Protein AF-X0VF88-F1 (afdb_monomer_lite)

InterPro domains:
  IPR007085 DNA/pantothenate metabolism flavoprotein, C-terminal [PF04127] (21-102)
  IPR035929 CoaB-like superfamily [G3DSA:3.40.50.10300] (14-103)
  IPR035929 CoaB-like superfamily [SSF102645] (20-101)

Foldseek 3Di:
DDDPPPPPDDDPPDDDPDDAFEEEFEFDKAWDDPDPPDTDIDPTQRVVSQVVQVVSVVVVHAYEYAYEDHPDDHDPRHNYHYDHHPVRSVVVCVVCVVVGPYD

Secondary structure (DSSP, 8-state):
---------------------EEEEEES--EEESSSS-EEE-----HHHHHHHHHHHHTT-EEEEEE-S-SSPPPTTSEEEE--SHHHHHHHHHHHHTT-SB-

pLDDT: mean 88.23, std 18.67, range [35.75, 98.75]

Organism: NCBI:txid412755

Structure (mmCIF, N/CA/C/O backbone):
data_AF-X0VF88-F1
#
_entry.id   AF-X0VF88-F1
#
loop_
_atom_site.group_PDB
_atom_site.id
_atom_site.type_symbol
_atom_site.label_atom_id
_atom_site.label_alt_id
_atom_site.label_comp_id
_atom_site.label_asym_id
_atom_site.label_entity_id
_atom_site.label_seq_id
_atom_site.pdbx_PDB_ins_code
_atom_site.Cartn_x
_atom_site.Cartn_y
_atom_site.Cartn_z
_atom_site.occupancy
_atom_site.B_iso_or_equiv
_atom_site.auth_seq_id
_atom_site.auth_comp_id
_atom_site.auth_asym_id
_atom_site.auth_atom_id
_atom_site.pdbx_PDB_model_num
ATOM 1 N N . MET A 1 1 ? -10.257 -37.552 -2.896 1.00 35.75 1 MET A N 1
ATOM 2 C CA . MET A 1 1 ? -10.671 -37.571 -1.478 1.00 35.75 1 MET A CA 1
ATOM 3 C C . MET A 1 1 ? -9.429 -37.251 -0.647 1.00 35.75 1 MET A C 1
ATOM 5 O O . MET A 1 1 ? -8.664 -38.147 -0.339 1.00 35.75 1 MET A O 1
ATOM 9 N N . LEU A 1 2 ? -9.129 -35.965 -0.436 1.00 37.84 2 LEU A N 1
ATOM 10 C CA . LEU A 1 2 ? -7.953 -35.501 0.315 1.00 37.84 2 LEU A CA 1
ATOM 11 C C . LEU A 1 2 ? -8.448 -34.572 1.422 1.00 37.84 2 LEU A C 1
ATOM 13 O O . LEU A 1 2 ? -9.143 -33.591 1.161 1.00 37.84 2 LEU A O 1
ATOM 17 N N . VAL A 1 3 ? -8.144 -34.969 2.652 1.00 42.38 3 VAL A N 1
ATOM 18 C CA . VAL A 1 3 ? -8.592 -34.378 3.911 1.00 42.38 3 VAL A CA 1
ATOM 19 C C . VAL A 1 3 ? -8.018 -32.965 4.034 1.00 42.38 3 VAL A C 1
ATOM 21 O O . VAL A 1 3 ? -6.813 -32.790 4.194 1.00 42.38 3 VAL A O 1
ATOM 24 N N . LYS A 1 4 ? -8.875 -31.941 3.948 1.00 39.38 4 LYS A N 1
ATOM 25 C CA . LYS A 1 4 ? -8.532 -30.582 4.382 1.00 39.38 4 LYS A CA 1
ATOM 26 C C . LYS A 1 4 ? -8.561 -30.576 5.909 1.00 39.38 4 LYS A C 1
ATOM 28 O O . LYS A 1 4 ? -9.616 -30.392 6.502 1.00 39.38 4 LYS A O 1
ATOM 33 N N . SER A 1 5 ? -7.422 -30.826 6.544 1.00 44.44 5 SER A N 1
ATOM 34 C CA . SER A 1 5 ? -7.256 -30.580 7.974 1.00 44.44 5 SER A CA 1
ATOM 35 C C . SER A 1 5 ? -7.270 -29.067 8.205 1.00 44.44 5 SER A C 1
ATOM 37 O O . SER A 1 5 ? -6.290 -28.374 7.923 1.00 44.44 5 SER A O 1
ATOM 39 N N . GLU A 1 6 ? -8.405 -28.545 8.658 1.00 45.19 6 GLU A N 1
ATOM 40 C CA . GLU A 1 6 ? -8.523 -27.178 9.155 1.00 45.19 6 GLU A CA 1
ATOM 41 C C . GLU A 1 6 ? -7.625 -27.016 10.384 1.00 45.19 6 GLU A C 1
ATOM 43 O O . GLU A 1 6 ? -7.813 -27.665 11.413 1.00 45.19 6 GLU A O 1
ATOM 48 N N . ILE A 1 7 ? -6.621 -26.149 10.271 1.00 46.94 7 ILE A N 1
ATOM 49 C CA . ILE A 1 7 ? -5.821 -25.710 11.412 1.00 46.94 7 ILE A CA 1
ATOM 50 C C . ILE A 1 7 ? -6.740 -24.842 12.273 1.00 46.94 7 ILE A C 1
ATOM 52 O O . ILE A 1 7 ? -6.992 -23.677 11.962 1.00 46.94 7 ILE A O 1
ATOM 56 N N . ARG A 1 8 ? -7.285 -25.430 13.339 1.00 42.25 8 ARG A N 1
ATOM 57 C CA . ARG A 1 8 ? -8.088 -24.720 14.333 1.00 42.25 8 ARG A CA 1
ATOM 58 C C . ARG A 1 8 ? -7.144 -23.918 15.225 1.00 42.25 8 ARG A C 1
ATOM 60 O O . ARG A 1 8 ? -6.521 -24.457 16.133 1.00 42.25 8 ARG A O 1
ATOM 67 N N . VAL A 1 9 ? -7.000 -22.633 14.913 1.00 49.19 9 VAL A N 1
ATOM 68 C CA . VAL A 1 9 ? -6.255 -21.681 15.746 1.00 49.19 9 VAL A CA 1
ATOM 69 C C . VAL A 1 9 ? -7.012 -21.526 17.075 1.00 49.19 9 VAL A C 1
ATOM 71 O O . VAL A 1 9 ? -8.218 -21.271 17.029 1.00 49.19 9 VAL A O 1
ATOM 74 N N . PRO A 1 10 ? -6.373 -21.711 18.245 1.00 43.03 10 PRO A N 1
ATOM 75 C CA . PRO A 1 10 ? -7.042 -21.540 19.533 1.00 43.03 10 PRO A CA 1
ATOM 76 C C . PRO A 1 10 ? -7.570 -20.107 19.679 1.00 43.03 10 PRO A C 1
ATOM 78 O O . PRO A 1 10 ? -6.875 -19.152 19.332 1.00 43.03 10 PRO A O 1
ATOM 81 N N . SER A 1 11 ? -8.792 -19.950 20.192 1.00 47.91 11 SER A N 1
ATOM 82 C CA . SER A 1 11 ? -9.367 -18.643 20.515 1.00 47.91 11 SER A CA 1
ATOM 83 C C . SER A 1 11 ? -8.623 -18.041 21.706 1.00 47.91 11 SER A C 1
ATOM 85 O O . SER A 1 11 ? -8.791 -18.483 22.842 1.00 47.91 11 SER A O 1
ATOM 87 N N . ILE A 1 12 ? -7.790 -17.032 21.451 1.00 57.09 12 ILE A N 1
ATOM 88 C CA . ILE A 1 12 ? -7.189 -16.204 22.501 1.00 57.09 12 ILE A CA 1
ATOM 89 C C . ILE A 1 12 ? -8.282 -15.254 23.005 1.00 57.09 12 ILE A C 1
ATOM 91 O O . ILE A 1 12 ? -8.369 -14.099 22.602 1.00 57.09 12 ILE A O 1
ATOM 95 N N . GLU A 1 13 ? -9.165 -15.760 23.858 1.00 57.22 13 GLU A N 1
ATOM 96 C CA . GLU A 1 13 ? -10.058 -14.932 24.666 1.00 57.22 13 GLU A CA 1
ATOM 97 C C . GLU A 1 13 ? -9.369 -14.656 26.002 1.00 57.22 13 GLU A C 1
ATOM 99 O O . GLU A 1 13 ? -9.538 -15.380 26.981 1.00 57.22 13 GLU A O 1
ATOM 104 N N . SER A 1 14 ? -8.556 -13.601 26.060 1.00 51.50 14 SER A N 1
ATOM 105 C CA . SER A 1 14 ? -8.052 -13.103 27.341 1.00 51.50 14 SER A CA 1
ATOM 106 C C . SER A 1 14 ? -7.839 -11.589 27.327 1.00 51.50 14 SER A C 1
ATOM 108 O O . SER A 1 14 ? -6.786 -11.092 26.943 1.00 51.50 14 SER A O 1
ATOM 110 N N . ARG A 1 15 ? -8.873 -10.877 27.793 1.00 53.69 15 ARG A N 1
ATOM 111 C CA . ARG A 1 15 ? -8.805 -9.708 28.694 1.00 53.69 15 ARG A CA 1
ATOM 112 C C . ARG A 1 15 ? -7.669 -8.700 28.460 1.00 53.69 15 ARG A C 1
ATOM 114 O O . ARG A 1 15 ? -6.910 -8.398 29.376 1.00 53.69 15 ARG A O 1
ATOM 121 N N . VAL A 1 16 ? -7.633 -8.085 27.287 1.00 57.56 16 VAL A N 1
ATOM 122 C CA . VAL A 1 16 ? -7.092 -6.726 27.158 1.00 57.56 16 VAL A CA 1
ATOM 123 C C . VAL A 1 16 ? -8.307 -5.832 26.972 1.00 57.56 16 VAL A C 1
ATOM 125 O O . VAL A 1 16 ? -9.156 -6.145 26.139 1.00 57.56 16 VAL A O 1
ATOM 128 N N . SER A 1 17 ? -8.453 -4.757 27.754 1.00 56.25 17 SER A N 1
ATOM 129 C CA . SER A 1 17 ? -9.381 -3.692 27.365 1.00 56.25 17 SER A CA 1
ATOM 130 C C . SER A 1 17 ? -8.870 -3.175 26.023 1.00 56.25 17 SER A C 1
ATOM 132 O O . SER A 1 17 ? -7.864 -2.467 25.988 1.00 56.25 17 SER A O 1
ATOM 134 N N . SER A 1 18 ? -9.440 -3.652 24.918 1.00 66.88 18 SER A N 1
ATOM 135 C CA . SER A 1 18 ? -8.862 -3.442 23.597 1.00 66.88 18 SER A CA 1
ATOM 136 C C . SER A 1 18 ? -9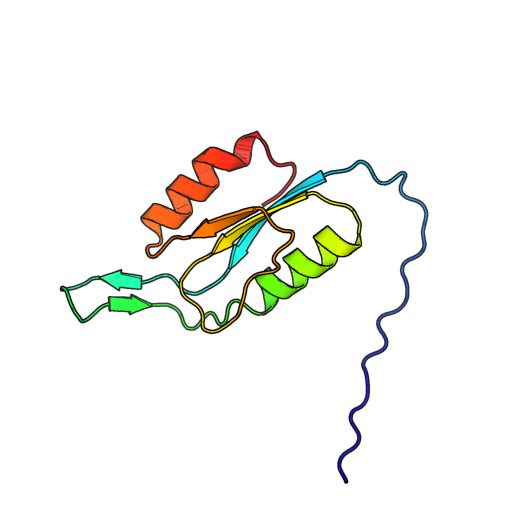.044 -1.979 23.224 1.00 66.88 18 SER A C 1
ATOM 138 O O . SER A 1 18 ? -10.107 -1.567 22.762 1.00 66.88 18 SER A O 1
ATOM 140 N N . ILE A 1 19 ? -8.008 -1.187 23.478 1.00 87.69 19 ILE A N 1
ATOM 141 C CA . ILE A 1 19 ? -7.883 0.150 22.919 1.00 87.69 19 ILE A CA 1
ATOM 142 C C . ILE A 1 19 ? -7.921 -0.025 21.397 1.00 87.69 19 ILE A C 1
ATOM 144 O O . ILE A 1 19 ? -7.205 -0.860 20.837 1.00 87.69 19 ILE A O 1
ATOM 148 N N . GLU A 1 20 ? -8.814 0.709 20.735 1.00 93.44 20 GLU A N 1
ATOM 149 C CA . GLU A 1 20 ? -8.840 0.763 19.276 1.00 93.44 20 GLU A CA 1
ATOM 150 C C . GLU A 1 20 ? -7.475 1.272 18.789 1.00 93.44 20 GLU A C 1
ATOM 152 O O . GLU A 1 20 ? -6.986 2.290 19.273 1.00 93.44 20 GLU A O 1
ATOM 157 N N . MET A 1 21 ? -6.874 0.574 17.826 1.00 96.19 21 MET A N 1
ATOM 158 C CA . MET A 1 21 ? -5.577 0.934 17.253 1.00 96.19 21 MET A CA 1
ATOM 159 C C . MET A 1 21 ? -5.750 1.247 15.774 1.00 96.19 21 MET A C 1
ATOM 161 O O . MET A 1 21 ? -6.606 0.674 15.093 1.00 96.19 21 MET A O 1
ATOM 165 N N . ARG A 1 22 ? -4.910 2.145 15.274 1.00 97.94 22 ARG A N 1
ATOM 166 C CA . ARG A 1 22 ? -4.717 2.446 13.860 1.00 97.94 22 ARG A CA 1
ATOM 167 C C . ARG A 1 22 ? -3.458 1.734 13.391 1.00 97.94 22 ARG A C 1
ATOM 169 O O . ARG A 1 22 ? -2.350 2.130 13.726 1.00 97.94 22 ARG A O 1
ATOM 176 N N . ILE A 1 23 ? -3.646 0.679 12.614 1.00 98.31 23 ILE A N 1
ATOM 177 C CA . ILE A 1 23 ? -2.591 -0.215 12.146 1.00 98.31 23 ILE A CA 1
ATOM 178 C C . ILE A 1 23 ? -2.285 0.126 10.688 1.00 98.31 23 ILE A C 1
ATOM 180 O O . ILE A 1 23 ? -3.171 0.078 9.829 1.00 98.31 23 ILE A O 1
ATOM 184 N N . LEU A 1 24 ? -1.034 0.470 10.405 1.00 98.69 24 LEU A N 1
ATOM 185 C CA . LEU A 1 24 ? -0.523 0.636 9.051 1.00 98.69 24 LEU A CA 1
ATOM 186 C C . LEU A 1 24 ? 0.041 -0.708 8.585 1.00 98.69 24 LEU A C 1
ATOM 188 O O . LEU A 1 24 ? 0.738 -1.366 9.335 1.00 98.69 24 LEU A O 1
ATOM 192 N N . ILE A 1 25 ? -0.282 -1.154 7.373 1.00 98.50 25 ILE A N 1
ATOM 193 C CA . ILE A 1 25 ? 0.201 -2.432 6.828 1.00 98.50 25 ILE A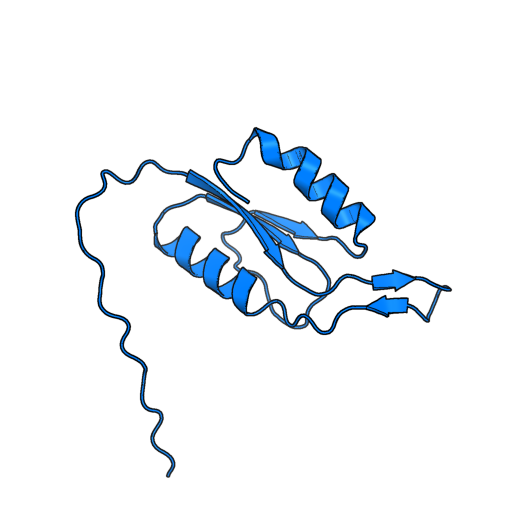 CA 1
ATOM 194 C C . ILE A 1 25 ? 0.679 -2.196 5.403 1.00 98.50 25 ILE A C 1
ATOM 196 O O . ILE A 1 25 ? -0.014 -1.546 4.622 1.00 98.50 25 ILE A O 1
ATOM 200 N N . THR A 1 26 ? 1.824 -2.764 5.030 1.00 98.31 26 THR A N 1
ATOM 201 C CA . THR A 1 26 ? 2.264 -2.844 3.630 1.00 98.31 26 THR A CA 1
ATOM 202 C C . THR A 1 26 ? 2.006 -4.243 3.072 1.00 98.31 26 THR A C 1
ATOM 204 O O . THR A 1 26 ? 2.121 -5.252 3.775 1.00 98.31 26 THR A O 1
ATOM 207 N N . ALA A 1 27 ? 1.618 -4.342 1.802 1.00 97.56 27 ALA A N 1
ATOM 208 C CA . ALA A 1 27 ? 1.437 -5.638 1.157 1.00 97.56 27 ALA A CA 1
ATOM 209 C C . ALA A 1 27 ? 1.616 -5.567 -0.359 1.00 97.56 27 ALA A C 1
ATOM 211 O O . ALA A 1 27 ? 1.258 -4.579 -0.983 1.00 97.56 27 ALA A O 1
ATOM 212 N N . GLY A 1 28 ? 2.099 -6.663 -0.947 1.00 96.50 28 GLY A N 1
ATOM 213 C CA . GLY A 1 28 ? 2.355 -6.781 -2.387 1.00 96.50 28 GLY A CA 1
ATOM 214 C C . GLY A 1 28 ? 3.839 -6.654 -2.732 1.00 96.50 28 GLY A C 1
ATOM 215 O O . GLY A 1 28 ? 4.672 -6.464 -1.844 1.00 96.50 28 GLY A O 1
ATOM 216 N N . GLY A 1 29 ? 4.163 -6.833 -4.013 1.00 96.44 29 GLY A N 1
ATOM 217 C CA . GLY A 1 29 ? 5.514 -6.668 -4.546 1.00 96.44 29 GLY A CA 1
ATOM 218 C C . GLY A 1 29 ? 5.610 -5.382 -5.358 1.00 96.44 29 GLY A C 1
ATOM 219 O O . GLY A 1 29 ? 4.796 -5.160 -6.251 1.00 96.44 29 GLY A O 1
ATOM 220 N N . THR A 1 30 ? 6.584 -4.528 -5.048 1.00 98.00 30 THR A N 1
ATOM 221 C CA . THR A 1 30 ? 6.811 -3.273 -5.779 1.00 98.00 30 THR A CA 1
ATOM 222 C C . THR A 1 30 ? 7.457 -3.537 -7.135 1.00 98.00 30 THR A C 1
ATOM 224 O O . THR A 1 30 ? 8.001 -4.620 -7.373 1.00 98.00 30 THR A O 1
ATOM 227 N N . ARG A 1 31 ? 7.388 -2.560 -8.036 1.00 98.00 31 ARG A N 1
ATOM 228 C CA . ARG A 1 31 ? 7.962 -2.605 -9.381 1.00 98.00 31 ARG A CA 1
ATOM 229 C C . ARG A 1 31 ? 8.869 -1.398 -9.587 1.00 98.00 31 ARG A C 1
ATOM 231 O O . ARG A 1 31 ? 8.390 -0.273 -9.634 1.00 98.00 31 ARG A O 1
ATOM 238 N N . GLU A 1 32 ? 10.165 -1.638 -9.745 1.00 98.38 32 GLU A N 1
ATOM 239 C CA . GLU A 1 32 ? 11.149 -0.609 -10.084 1.00 98.38 32 GLU A CA 1
ATOM 240 C C . GLU A 1 32 ? 11.414 -0.642 -11.589 1.00 98.38 32 GLU A C 1
ATOM 242 O O . GLU A 1 32 ? 12.059 -1.562 -12.098 1.00 98.38 32 GLU A O 1
ATOM 247 N N . TYR A 1 33 ? 10.860 0.331 -12.311 1.00 97.62 33 TYR A N 1
ATOM 248 C CA . TYR A 1 33 ? 10.914 0.386 -13.769 1.00 97.62 33 TYR A CA 1
ATOM 249 C C . TYR A 1 33 ? 12.323 0.702 -14.279 1.00 97.62 33 TYR A C 1
ATOM 251 O O . TYR A 1 33 ? 12.939 1.687 -13.877 1.00 97.62 33 TYR A O 1
ATOM 259 N N . ILE A 1 34 ? 12.814 -0.137 -15.192 1.00 97.94 34 ILE A N 1
ATOM 260 C CA . ILE A 1 34 ? 14.053 0.090 -15.953 1.00 97.94 34 ILE A CA 1
ATOM 261 C C . ILE A 1 34 ? 13.726 0.887 -17.224 1.00 97.94 34 ILE A C 1
ATOM 263 O O . ILE A 1 34 ? 14.489 1.749 -17.647 1.00 97.94 34 ILE A O 1
ATOM 267 N N . ASP A 1 35 ? 12.580 0.582 -17.830 1.00 97.75 35 ASP A N 1
ATOM 268 C CA . ASP A 1 35 ? 12.006 1.231 -19.007 1.00 97.75 35 ASP A CA 1
ATOM 269 C C . ASP A 1 35 ? 10.466 1.081 -18.954 1.00 97.75 35 ASP A C 1
ATOM 271 O O . ASP A 1 35 ? 9.959 0.503 -17.991 1.00 97.75 35 ASP A O 1
ATOM 275 N N . PRO A 1 36 ? 9.685 1.580 -19.934 1.00 96.62 36 PRO A N 1
ATOM 276 C CA . PRO A 1 36 ? 8.219 1.520 -19.881 1.00 96.62 36 PRO A CA 1
ATOM 277 C C . PRO A 1 36 ? 7.593 0.115 -19.807 1.00 96.62 36 PRO A C 1
ATOM 279 O O . PRO A 1 36 ? 6.389 0.012 -19.586 1.00 96.62 36 PRO A O 1
ATOM 282 N N . VAL A 1 37 ? 8.363 -0.960 -20.023 1.00 97.06 37 VAL A N 1
ATOM 283 C CA . VAL A 1 37 ? 7.861 -2.346 -20.043 1.00 97.06 37 VAL A CA 1
ATOM 284 C C . VAL A 1 37 ? 8.531 -3.213 -18.978 1.00 97.06 37 VAL A C 1
ATOM 286 O O . VAL A 1 37 ? 7.862 -4.008 -18.316 1.00 97.06 37 VAL A O 1
ATOM 289 N N . ARG A 1 38 ? 9.853 -3.105 -18.816 1.00 97.88 38 ARG A N 1
ATOM 290 C CA . ARG A 1 38 ? 10.634 -3.947 -17.904 1.00 97.88 38 ARG A CA 1
ATOM 291 C C . ARG A 1 38 ? 10.790 -3.287 -16.542 1.00 97.88 38 ARG A C 1
ATOM 293 O O . ARG A 1 38 ? 11.119 -2.108 -16.433 1.00 97.88 38 ARG A O 1
ATOM 300 N N . PHE A 1 39 ? 10.661 -4.092 -15.496 1.00 97.81 39 PHE A N 1
ATOM 301 C CA . PHE A 1 39 ? 10.854 -3.666 -14.117 1.00 97.81 39 PHE A CA 1
ATOM 302 C C . PHE A 1 39 ? 11.486 -4.779 -13.280 1.00 97.81 39 PHE A C 1
ATOM 304 O O . PHE A 1 39 ? 11.348 -5.967 -13.581 1.00 97.81 39 PHE A O 1
ATOM 311 N N . ILE A 1 40 ? 12.153 -4.388 -12.200 1.00 98.19 40 ILE A N 1
ATOM 312 C CA . ILE A 1 40 ? 12.603 -5.290 -11.140 1.00 98.19 40 ILE A CA 1
ATOM 313 C C . ILE A 1 40 ? 11.491 -5.365 -10.097 1.00 98.19 40 ILE A C 1
ATOM 315 O O . ILE A 1 40 ? 10.951 -4.343 -9.682 1.00 98.19 40 ILE A O 1
ATOM 319 N N . SER A 1 41 ? 11.128 -6.571 -9.672 1.00 97.25 41 SER A N 1
ATOM 320 C CA . SER A 1 41 ? 10.104 -6.776 -8.647 1.00 97.25 41 SER A CA 1
ATOM 321 C C . SER A 1 41 ? 10.509 -7.878 -7.681 1.00 97.25 41 SER A C 1
ATOM 323 O O . SER A 1 41 ? 11.355 -8.718 -7.988 1.00 97.25 41 SER A O 1
ATOM 325 N N . ASN A 1 42 ? 9.884 -7.880 -6.507 1.00 94.19 42 ASN A N 1
ATOM 326 C CA . ASN A 1 42 ? 9.979 -8.979 -5.559 1.00 94.19 42 ASN A CA 1
ATOM 327 C C . ASN A 1 42 ? 8.767 -9.919 -5.701 1.00 94.19 42 ASN A C 1
ATOM 329 O O . ASN A 1 42 ? 7.664 -9.493 -6.034 1.00 94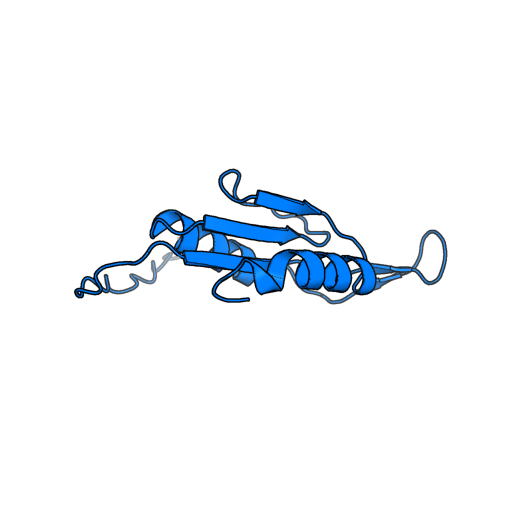.19 42 ASN A O 1
ATOM 333 N N . ALA A 1 43 ? 8.952 -11.210 -5.411 1.00 94.38 43 ALA A N 1
ATOM 334 C CA . ALA A 1 43 ? 7.916 -12.238 -5.577 1.00 94.38 43 ALA A CA 1
ATOM 335 C C . ALA A 1 43 ? 6.853 -12.250 -4.451 1.00 94.38 43 ALA A C 1
ATOM 337 O O . ALA A 1 43 ? 6.242 -13.286 -4.162 1.00 94.38 43 ALA A O 1
ATOM 338 N N . SER A 1 44 ? 6.627 -11.119 -3.775 1.00 94.88 44 SER A N 1
ATOM 339 C CA . SER A 1 44 ? 5.634 -11.029 -2.709 1.00 94.88 44 SER A CA 1
ATOM 340 C C . SER A 1 44 ? 4.222 -11.154 -3.264 1.00 94.88 44 SER A C 1
ATOM 342 O O . SER A 1 44 ? 3.729 -10.347 -4.045 1.00 94.88 44 SER A O 1
ATOM 344 N N . SER A 1 45 ? 3.517 -12.166 -2.774 1.00 93.69 45 SER A N 1
ATOM 345 C CA . SER A 1 45 ? 2.115 -12.406 -3.118 1.00 93.69 45 SER A CA 1
ATOM 346 C C . SER A 1 45 ? 1.116 -11.551 -2.317 1.00 93.69 45 SER A C 1
ATOM 348 O O . SER A 1 45 ? -0.096 -11.690 -2.510 1.00 93.69 45 SER A O 1
ATOM 350 N N . GLY A 1 46 ? 1.592 -10.756 -1.346 1.00 95.06 46 GLY A N 1
ATOM 351 C CA . GLY A 1 46 ? 0.769 -9.956 -0.424 1.00 95.06 46 GLY A CA 1
ATOM 352 C C . GLY A 1 46 ? -0.089 -10.752 0.576 1.00 95.06 46 GLY A C 1
ATOM 353 O O . GLY A 1 46 ? -0.771 -10.160 1.407 1.00 95.06 46 GLY A O 1
ATOM 354 N N . ARG A 1 47 ? -0.059 -12.096 0.539 1.00 95.69 47 ARG A N 1
ATOM 355 C CA . ARG A 1 47 ? -0.933 -12.974 1.349 1.00 95.69 47 ARG A CA 1
ATOM 356 C C . ARG A 1 47 ? -0.930 -12.660 2.835 1.00 95.69 47 ARG A C 1
ATOM 358 O O . ARG A 1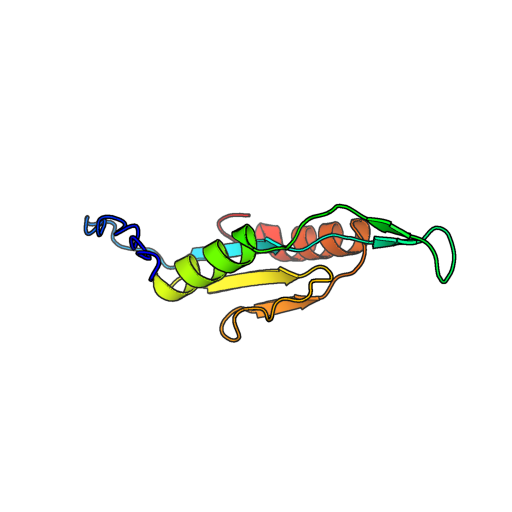 47 ? -1.997 -12.596 3.437 1.00 95.69 47 ARG A O 1
ATOM 365 N N . MET A 1 48 ? 0.264 -12.524 3.401 1.00 95.94 48 MET A N 1
ATOM 366 C CA . MET A 1 48 ? 0.448 -12.338 4.834 1.00 95.94 48 MET A CA 1
ATOM 367 C C . MET A 1 48 ? -0.089 -10.977 5.276 1.00 95.94 48 MET A C 1
ATOM 369 O O . MET A 1 48 ? -0.953 -10.938 6.144 1.00 95.94 48 MET A O 1
ATOM 373 N N . GLY A 1 49 ? 0.315 -9.890 4.609 1.00 97.00 49 GLY A N 1
ATOM 374 C CA . GLY A 1 49 ? -0.198 -8.547 4.906 1.00 97.00 49 GLY A CA 1
ATOM 375 C C . GLY A 1 49 ? -1.724 -8.466 4.798 1.00 97.00 49 GLY A C 1
ATOM 376 O O . GLY A 1 49 ? -2.384 -7.907 5.664 1.00 97.00 49 GLY A O 1
ATOM 377 N N . TYR A 1 50 ? -2.321 -9.138 3.810 1.00 97.25 50 TYR A N 1
ATOM 378 C CA . TYR A 1 50 ? -3.779 -9.187 3.660 1.00 97.25 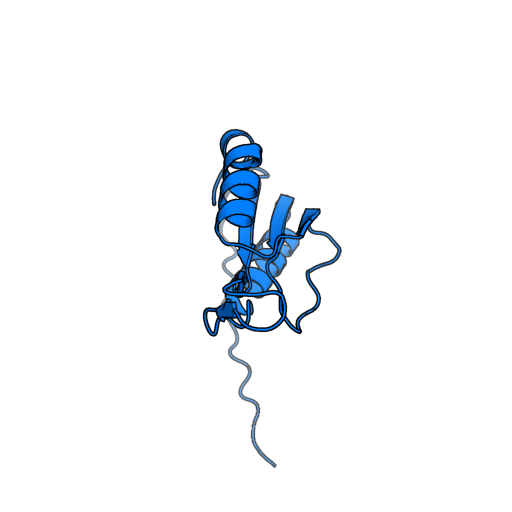50 TYR A CA 1
ATOM 379 C C . TYR A 1 50 ? -4.467 -10.001 4.767 1.00 97.25 50 TYR A C 1
ATOM 381 O O . TYR A 1 50 ? -5.591 -9.687 5.160 1.00 97.25 50 TYR A O 1
ATOM 389 N N . ALA A 1 51 ? -3.838 -11.081 5.240 1.00 97.12 51 ALA A N 1
ATOM 390 C CA . ALA A 1 51 ? -4.353 -11.868 6.356 1.00 97.12 51 ALA A CA 1
ATOM 391 C C . ALA A 1 51 ? -4.301 -11.069 7.664 1.00 97.12 51 ALA A C 1
ATOM 393 O O . ALA A 1 51 ? -5.293 -11.052 8.389 1.00 97.12 51 ALA A O 1
ATOM 394 N N . LEU A 1 52 ? -3.199 -10.352 7.906 1.00 97.38 52 LEU A N 1
ATOM 395 C CA . LEU A 1 52 ? -3.044 -9.445 9.043 1.00 97.38 52 LEU A CA 1
ATOM 396 C C . LEU A 1 52 ? -4.071 -8.311 8.997 1.00 97.38 52 LEU A C 1
ATOM 398 O O . LEU A 1 52 ? -4.763 -8.089 9.984 1.00 97.38 52 LEU A O 1
ATOM 402 N N . ALA A 1 53 ? -4.261 -7.678 7.836 1.00 97.88 53 ALA A N 1
ATOM 403 C CA . ALA A 1 53 ? -5.277 -6.644 7.648 1.00 97.88 53 ALA A CA 1
ATOM 404 C C . ALA A 1 53 ? -6.682 -7.153 8.004 1.00 97.88 53 ALA A C 1
ATOM 406 O O . ALA A 1 53 ? -7.400 -6.512 8.765 1.00 97.88 53 ALA A O 1
ATOM 407 N N . ARG A 1 54 ? -7.064 -8.344 7.523 1.00 97.31 54 ARG A N 1
ATOM 408 C CA . ARG A 1 54 ? -8.356 -8.955 7.881 1.00 97.31 54 ARG A CA 1
ATOM 409 C C . ARG A 1 54 ? -8.462 -9.289 9.364 1.00 97.31 54 ARG A C 1
ATOM 411 O O . ARG A 1 54 ? -9.534 -9.115 9.929 1.00 97.31 54 ARG A O 1
ATOM 418 N N . ALA A 1 55 ? -7.400 -9.804 9.975 1.00 96.31 55 ALA A N 1
ATOM 419 C CA . ALA A 1 55 ? -7.404 -10.147 11.394 1.00 96.31 55 ALA A CA 1
ATOM 420 C C . ALA A 1 55 ? -7.561 -8.895 12.270 1.00 96.31 55 ALA A C 1
ATOM 422 O O . ALA A 1 55 ? -8.410 -8.881 13.153 1.00 96.31 55 ALA A O 1
ATOM 423 N N . ALA A 1 56 ? -6.819 -7.828 11.964 1.00 96.25 56 ALA A N 1
ATOM 424 C CA . ALA A 1 56 ? -6.911 -6.539 12.642 1.00 96.25 56 ALA A CA 1
ATOM 425 C C . ALA A 1 56 ? -8.311 -5.916 12.535 1.00 96.25 56 ALA A C 1
ATOM 427 O O . ALA A 1 56 ? -8.887 -5.524 13.547 1.00 96.25 56 ALA A O 1
ATOM 428 N N . LEU A 1 57 ? -8.885 -5.892 11.327 1.00 96.50 57 LEU A N 1
ATOM 429 C CA . LEU A 1 57 ? -10.254 -5.415 11.105 1.00 96.50 57 LEU A CA 1
ATOM 430 C C . LEU A 1 57 ? -11.276 -6.237 11.904 1.00 96.50 57 LEU A C 1
ATOM 432 O O . LEU A 1 57 ? -12.136 -5.671 12.573 1.00 96.50 57 LEU A O 1
ATOM 436 N N . LYS A 1 58 ? -11.159 -7.573 11.890 1.00 95.56 58 LYS A N 1
ATOM 437 C CA . LYS A 1 58 ? -12.034 -8.472 12.667 1.00 95.56 58 LYS A CA 1
ATOM 438 C C . LYS A 1 58 ? -11.907 -8.279 14.178 1.00 95.56 58 LYS A C 1
ATOM 440 O O . LYS A 1 58 ? -12.870 -8.534 14.889 1.00 95.56 58 LYS A O 1
ATOM 445 N N . ALA A 1 59 ? -10.745 -7.842 14.653 1.00 94.31 59 ALA A N 1
ATOM 446 C CA . ALA A 1 59 ? -10.502 -7.510 16.052 1.00 94.31 59 ALA A CA 1
ATOM 447 C C . ALA A 1 59 ? -10.979 -6.093 16.438 1.00 94.31 59 ALA A C 1
ATOM 449 O O . ALA A 1 59 ? -10.820 -5.695 17.587 1.00 94.31 59 ALA A O 1
ATOM 450 N N . GLY A 1 60 ? -11.573 -5.332 15.508 1.00 95.19 60 GLY A N 1
ATOM 451 C CA . GLY A 1 60 ? -12.111 -3.994 15.771 1.00 95.19 60 GLY A CA 1
ATOM 452 C C . GLY A 1 60 ? -11.098 -2.855 15.628 1.00 95.19 60 GLY A C 1
ATOM 453 O O . GLY A 1 60 ? -11.379 -1.738 16.052 1.00 95.19 60 GLY A O 1
ATOM 454 N N . HIS A 1 61 ? -9.928 -3.101 15.033 1.00 96.69 61 HIS A N 1
ATOM 455 C CA . HIS A 1 61 ? -8.934 -2.060 14.766 1.00 96.69 61 HIS A CA 1
ATOM 456 C C . HIS A 1 61 ? -9.154 -1.396 13.400 1.00 96.69 61 HIS A C 1
ATOM 458 O O . HIS A 1 61 ? -9.723 -1.979 12.474 1.00 96.69 61 HIS A O 1
ATOM 464 N N . LYS A 1 62 ? -8.637 -0.176 13.243 1.00 97.88 62 LYS A N 1
ATOM 465 C CA . LYS A 1 62 ? -8.615 0.542 11.964 1.00 97.88 62 LYS A CA 1
ATOM 466 C C . LYS A 1 62 ? -7.362 0.161 11.194 1.00 97.88 62 LYS A C 1
ATOM 468 O O . LYS A 1 62 ? -6.266 0.232 11.737 1.00 97.88 62 LYS A O 1
ATOM 473 N N . VAL A 1 63 ? -7.511 -0.187 9.919 1.00 98.44 63 VAL A N 1
ATOM 474 C CA . VAL A 1 63 ? -6.381 -0.570 9.062 1.00 98.44 63 VAL A CA 1
ATOM 475 C C . VAL A 1 63 ? -6.209 0.417 7.917 1.00 98.44 63 VAL A C 1
ATOM 477 O O . VAL A 1 63 ? -7.163 0.727 7.200 1.00 98.44 63 VAL A O 1
ATOM 480 N N . ILE A 1 64 ? -4.971 0.865 7.719 1.00 98.50 64 ILE A N 1
ATOM 481 C CA . ILE A 1 64 ? -4.511 1.512 6.492 1.00 98.50 64 ILE A CA 1
ATOM 482 C C . ILE A 1 64 ? -3.605 0.514 5.769 1.00 98.50 64 ILE A C 1
ATOM 484 O O . ILE A 1 64 ? -2.566 0.133 6.297 1.00 98.50 64 ILE A O 1
ATOM 488 N N . LEU A 1 65 ? -3.992 0.082 4.571 1.00 98.50 65 LEU A N 1
ATOM 489 C CA . LEU A 1 65 ? -3.225 -0.861 3.761 1.00 98.50 65 LEU A CA 1
ATOM 490 C C . LEU A 1 65 ? -2.552 -0.118 2.603 1.00 98.50 65 LEU A C 1
ATOM 492 O O . LEU A 1 65 ? -3.224 0.310 1.664 1.00 98.50 65 LEU A O 1
ATOM 496 N N . VAL A 1 66 ? -1.228 0.008 2.657 1.00 98.44 66 VAL A N 1
ATOM 497 C CA . VAL A 1 66 ? -0.403 0.457 1.532 1.00 98.44 66 VAL A CA 1
ATOM 498 C C . VAL A 1 66 ? -0.194 -0.738 0.604 1.00 98.44 66 VAL A C 1
ATOM 500 O O . VAL A 1 66 ? 0.548 -1.674 0.914 1.00 98.44 66 VAL A O 1
ATOM 503 N N . ASN A 1 67 ? -0.919 -0.732 -0.508 1.00 97.88 67 ASN A N 1
ATOM 504 C CA . ASN A 1 67 ? -1.051 -1.851 -1.423 1.00 97.88 67 ASN A CA 1
ATOM 505 C C . ASN A 1 67 ? -0.171 -1.653 -2.658 1.00 97.88 67 ASN A C 1
ATOM 507 O O . ASN A 1 67 ? -0.394 -0.739 -3.443 1.00 97.88 67 ASN A O 1
ATOM 511 N N . ALA A 1 68 ? 0.817 -2.526 -2.826 1.00 97.50 68 ALA A N 1
ATOM 512 C CA . ALA A 1 68 ? 1.564 -2.687 -4.065 1.00 97.50 68 ALA A CA 1
ATOM 513 C C . ALA A 1 68 ? 0.863 -3.691 -5.002 1.00 97.50 68 ALA A C 1
ATOM 515 O O . ALA A 1 68 ? 0.031 -4.483 -4.540 1.00 97.50 68 ALA A O 1
ATOM 516 N N . PRO A 1 69 ? 1.212 -3.730 -6.304 1.00 96.12 69 PRO A N 1
ATOM 517 C CA . PRO A 1 69 ? 0.528 -4.570 -7.274 1.00 96.12 69 PRO A CA 1
ATOM 518 C C . PRO A 1 69 ? 0.512 -6.044 -6.857 1.00 96.12 69 PRO A C 1
ATOM 520 O O . PRO A 1 69 ? 1.541 -6.674 -6.605 1.00 96.12 69 PRO A O 1
ATOM 523 N N . THR A 1 70 ? -0.685 -6.618 -6.799 1.00 92.94 70 THR A N 1
ATOM 524 C CA . THR A 1 70 ? -0.909 -8.036 -6.510 1.00 92.94 70 THR A CA 1
ATOM 525 C C . THR A 1 70 ? -2.203 -8.499 -7.169 1.00 92.94 70 THR A C 1
ATOM 527 O O . THR A 1 70 ? -3.086 -7.705 -7.476 1.00 92.94 70 THR A O 1
ATOM 530 N N . THR A 1 71 ? -2.338 -9.804 -7.394 1.00 89.06 71 THR A N 1
ATOM 531 C CA . THR A 1 71 ? -3.554 -10.406 -7.967 1.00 89.06 71 THR A CA 1
ATOM 532 C C . THR A 1 71 ? -4.688 -10.552 -6.950 1.00 89.06 71 THR A C 1
ATOM 534 O O . THR A 1 71 ? -5.791 -10.979 -7.293 1.00 89.06 71 THR A O 1
ATOM 537 N N . ARG A 1 72 ? -4.428 -10.243 -5.675 1.00 89.25 72 ARG A N 1
ATOM 538 C CA . ARG A 1 72 ? -5.401 -10.377 -4.589 1.00 89.25 72 ARG A CA 1
ATOM 539 C C . ARG A 1 72 ? -6.211 -9.104 -4.416 1.00 89.25 72 ARG A C 1
ATOM 541 O O . ARG A 1 72 ? -5.687 -8.009 -4.529 1.00 89.25 72 ARG A O 1
ATOM 548 N N . ARG A 1 73 ? -7.482 -9.270 -4.053 1.00 90.31 73 ARG A N 1
ATOM 549 C CA . ARG A 1 73 ? -8.351 -8.150 -3.685 1.00 90.31 73 ARG A CA 1
ATOM 550 C C . ARG A 1 73 ? -8.104 -7.743 -2.230 1.00 90.31 73 ARG A C 1
ATOM 552 O O . ARG A 1 73 ? -8.142 -8.631 -1.363 1.00 90.31 73 ARG A O 1
ATOM 559 N N . PRO A 1 74 ? -7.808 -6.463 -1.955 1.00 91.69 74 PRO A N 1
ATOM 560 C CA . PRO A 1 74 ? -7.626 -5.990 -0.593 1.00 91.69 74 PRO A CA 1
ATOM 561 C C . PRO A 1 74 ? -8.948 -6.066 0.194 1.00 91.69 74 PRO A C 1
ATOM 563 O O . PRO A 1 74 ? -10.020 -6.123 -0.415 1.00 91.69 74 PRO A O 1
ATOM 566 N N . PRO A 1 75 ? -8.904 -6.115 1.539 1.00 92.50 75 PRO A N 1
ATOM 567 C CA . PRO A 1 75 ? -10.108 -6.037 2.368 1.00 92.50 75 PRO A CA 1
ATOM 568 C C . PRO A 1 75 ? -10.803 -4.686 2.163 1.00 92.50 75 PRO A C 1
ATOM 570 O O . PRO A 1 75 ? -10.168 -3.649 2.330 1.00 92.50 75 PRO A O 1
ATOM 573 N N . SER A 1 76 ? -12.089 -4.696 1.812 1.00 91.38 76 SER A N 1
ATOM 574 C CA . SER A 1 76 ? -12.878 -3.490 1.504 1.00 91.38 76 SER A CA 1
ATOM 575 C C . SER A 1 76 ? -13.016 -2.515 2.674 1.00 91.38 76 SER A C 1
ATOM 577 O O . SER A 1 76 ? -13.223 -1.326 2.470 1.00 91.38 76 SER A O 1
ATOM 579 N N . GLU A 1 77 ? -12.911 -3.024 3.896 1.00 96.50 77 GLU A N 1
ATOM 580 C CA . GLU A 1 77 ? -13.084 -2.281 5.139 1.00 96.50 77 GLU A CA 1
ATOM 581 C C . GLU A 1 77 ? -11.806 -1.531 5.552 1.00 96.50 77 GLU A C 1
ATOM 583 O O . GLU A 1 77 ? -11.854 -0.653 6.412 1.00 96.50 77 GLU A O 1
ATOM 588 N N . ALA A 1 78 ? -10.656 -1.853 4.946 1.00 97.44 78 ALA A N 1
ATOM 589 C CA . ALA A 1 78 ? -9.417 -1.112 5.157 1.00 97.44 78 ALA A CA 1
ATOM 590 C C . ALA A 1 78 ? -9.379 0.155 4.290 1.00 97.44 78 ALA A C 1
ATOM 592 O O . ALA A 1 78 ? -9.863 0.182 3.159 1.00 97.44 78 ALA A O 1
ATOM 593 N N . LYS A 1 79 ? -8.702 1.198 4.780 1.00 98.06 79 LYS A N 1
ATOM 594 C CA . LYS A 1 79 ? -8.325 2.340 3.943 1.00 98.06 79 LYS A CA 1
ATOM 595 C C . LYS A 1 79 ? -7.173 1.920 3.032 1.00 98.06 79 LYS A C 1
ATOM 597 O O . LYS A 1 79 ? -6.067 1.691 3.516 1.00 98.06 79 LYS A O 1
ATOM 602 N N . ILE A 1 80 ? -7.416 1.856 1.728 1.00 98.00 80 ILE A N 1
ATOM 603 C CA . ILE A 1 80 ? -6.418 1.407 0.752 1.00 98.00 80 ILE A CA 1
ATOM 604 C C . ILE A 1 80 ? -5.636 2.592 0.183 1.00 98.00 80 ILE A C 1
ATOM 606 O O . ILE A 1 80 ? -6.215 3.622 -0.162 1.00 98.00 80 ILE A O 1
ATOM 610 N N . ILE A 1 81 ? -4.317 2.441 0.088 1.00 98.06 81 ILE A N 1
ATOM 611 C CA . ILE A 1 81 ? -3.415 3.370 -0.594 1.00 98.06 81 ILE A CA 1
ATOM 612 C C . ILE A 1 81 ? -2.651 2.568 -1.637 1.00 98.06 81 ILE A C 1
ATOM 614 O O . ILE A 1 81 ? -1.751 1.808 -1.291 1.00 98.06 81 ILE A O 1
ATOM 618 N N . GLU A 1 82 ? -3.021 2.730 -2.901 1.00 98.00 82 GLU A N 1
ATOM 619 C CA . GLU A 1 82 ? -2.337 2.068 -4.011 1.00 98.00 82 GLU A CA 1
ATOM 620 C C . GLU A 1 82 ? -0.984 2.734 -4.278 1.00 98.00 82 GLU A C 1
ATOM 622 O O . GLU A 1 82 ? -0.874 3.961 -4.355 1.00 98.00 82 GLU A O 1
ATOM 627 N N . VAL A 1 83 ? 0.045 1.907 -4.417 1.00 98.38 83 VAL A N 1
ATOM 628 C CA . VAL A 1 83 ? 1.407 2.287 -4.790 1.00 98.38 83 VAL A CA 1
ATOM 629 C C . VAL A 1 83 ? 1.932 1.276 -5.796 1.00 98.38 83 VAL A C 1
ATOM 631 O O . VAL A 1 83 ? 1.423 0.167 -5.902 1.00 98.38 83 VAL A O 1
ATOM 634 N N . GLU A 1 84 ? 2.974 1.634 -6.525 1.00 98.00 84 GLU A N 1
ATOM 635 C CA . GLU A 1 84 ? 3.608 0.749 -7.494 1.00 98.00 84 GLU A CA 1
ATOM 636 C C . GLU A 1 84 ? 5.088 0.534 -7.189 1.00 98.00 84 GLU A C 1
ATOM 638 O O . GLU A 1 84 ? 5.558 -0.604 -7.199 1.00 98.00 84 GLU A O 1
ATOM 643 N N . THR A 1 85 ? 5.804 1.603 -6.846 1.00 98.44 85 THR A N 1
ATOM 644 C CA . THR A 1 85 ? 7.243 1.559 -6.557 1.00 98.44 85 THR A CA 1
ATOM 645 C C . THR A 1 85 ? 7.528 1.555 -5.054 1.00 98.44 85 THR A C 1
ATOM 647 O O . THR A 1 85 ? 6.699 1.957 -4.231 1.00 98.44 85 THR A O 1
ATOM 650 N N . ALA A 1 86 ? 8.732 1.137 -4.673 1.00 98.25 86 ALA A N 1
ATOM 651 C CA . ALA A 1 86 ? 9.222 1.207 -3.303 1.00 98.25 86 ALA A CA 1
ATOM 652 C C . ALA A 1 86 ? 9.300 2.656 -2.806 1.00 98.25 86 ALA A C 1
ATOM 654 O O . ALA A 1 86 ? 8.965 2.919 -1.654 1.00 98.25 86 ALA A O 1
ATOM 655 N N . ALA A 1 87 ? 9.660 3.605 -3.675 1.00 98.50 87 ALA A N 1
ATOM 656 C CA . ALA A 1 87 ? 9.660 5.027 -3.337 1.00 98.50 87 ALA A CA 1
ATOM 657 C C . ALA A 1 87 ? 8.244 5.535 -3.012 1.00 98.50 87 ALA A C 1
ATOM 659 O O . ALA A 1 87 ? 8.038 6.200 -2.000 1.00 98.50 87 ALA A O 1
ATOM 660 N N . GLN A 1 88 ? 7.243 5.166 -3.819 1.00 98.69 88 GLN A N 1
ATOM 661 C CA . GLN A 1 88 ? 5.844 5.505 -3.542 1.00 98.69 88 GLN A CA 1
ATOM 662 C C . GLN A 1 88 ? 5.348 4.849 -2.248 1.00 98.69 88 GLN A C 1
ATOM 664 O O . GLN A 1 88 ? 4.675 5.505 -1.452 1.00 98.69 88 GLN A O 1
ATOM 669 N N . MET A 1 89 ? 5.704 3.579 -2.009 1.00 98.50 89 MET A N 1
ATOM 670 C CA . MET A 1 89 ? 5.393 2.887 -0.756 1.00 98.50 89 MET A CA 1
ATOM 671 C C . MET A 1 89 ? 6.004 3.607 0.447 1.00 98.50 89 MET A C 1
ATOM 673 O O . MET A 1 89 ? 5.308 3.840 1.432 1.00 98.50 89 MET A O 1
ATOM 677 N N . PHE A 1 90 ? 7.277 3.989 0.361 1.00 98.56 90 PHE A N 1
ATOM 678 C CA . PHE A 1 90 ? 7.980 4.706 1.418 1.00 98.56 90 PHE A CA 1
ATOM 679 C C . PHE A 1 90 ? 7.303 6.041 1.747 1.00 98.56 90 PHE A C 1
ATOM 681 O O . PHE A 1 90 ? 6.996 6.298 2.910 1.00 98.56 90 PHE A O 1
ATOM 688 N N . GLU A 1 91 ? 6.983 6.854 0.738 1.00 98.75 91 GLU A N 1
ATOM 689 C CA . GLU A 1 91 ? 6.293 8.132 0.947 1.00 98.75 91 GLU A CA 1
ATOM 690 C C . GLU A 1 91 ? 4.882 7.942 1.523 1.00 98.75 91 GLU A C 1
ATOM 692 O O . GLU A 1 91 ? 4.465 8.671 2.429 1.00 98.75 91 GLU A O 1
ATOM 697 N N . ALA A 1 92 ? 4.150 6.924 1.061 1.00 98.50 92 ALA A N 1
ATOM 698 C CA . ALA A 1 92 ? 2.841 6.579 1.604 1.00 98.50 92 ALA A CA 1
ATOM 699 C C . ALA A 1 92 ? 2.922 6.168 3.081 1.00 98.50 92 ALA A C 1
ATOM 701 O O . ALA A 1 92 ? 2.105 6.635 3.882 1.00 98.50 92 ALA A O 1
ATOM 702 N N . VAL A 1 93 ? 3.906 5.340 3.443 1.00 98.56 93 VAL A N 1
ATOM 703 C CA . VAL A 1 93 ? 4.156 4.923 4.827 1.00 98.56 93 VAL A CA 1
ATOM 704 C C . VAL A 1 93 ? 4.518 6.132 5.677 1.00 98.56 93 VAL A C 1
ATOM 706 O O . VAL A 1 93 ? 3.822 6.413 6.650 1.00 98.56 93 VAL A O 1
ATOM 709 N N . LYS A 1 94 ? 5.527 6.909 5.273 1.00 98.31 94 LYS A N 1
ATOM 710 C CA . LYS A 1 94 ? 5.995 8.105 5.985 1.00 98.31 94 LYS A CA 1
ATOM 711 C C . LYS A 1 94 ? 4.861 9.091 6.271 1.00 98.31 94 LYS A C 1
ATOM 713 O O . LYS A 1 94 ? 4.737 9.580 7.388 1.00 98.31 94 LYS A O 1
ATOM 718 N N . LYS A 1 95 ? 3.978 9.329 5.295 1.00 98.31 95 LYS A N 1
ATOM 719 C CA . LYS A 1 95 ? 2.815 10.223 5.432 1.00 98.31 95 LYS A CA 1
ATOM 720 C C . LYS A 1 95 ? 1.797 9.772 6.491 1.00 98.31 95 LYS A C 1
ATOM 722 O O . LYS A 1 95 ? 1.050 10.605 7.008 1.00 98.31 95 LYS A O 1
ATOM 727 N N . HIS A 1 96 ? 1.705 8.472 6.770 1.00 98.12 96 HIS A N 1
ATOM 728 C CA . HIS A 1 96 ? 0.688 7.906 7.665 1.00 98.12 96 HIS A CA 1
ATOM 729 C C . HIS A 1 96 ? 1.251 7.389 8.989 1.00 98.12 96 HIS A C 1
ATOM 731 O O . HIS A 1 96 ? 0.482 7.271 9.941 1.00 98.12 96 HIS A O 1
ATOM 737 N N . PHE A 1 97 ? 2.556 7.127 9.056 1.00 97.81 97 PHE A N 1
ATOM 738 C CA . PHE A 1 97 ? 3.224 6.487 10.184 1.00 97.81 97 PHE A CA 1
ATOM 739 C C . PHE A 1 97 ? 2.944 7.191 11.516 1.00 97.81 97 PHE A C 1
ATOM 741 O O . PHE A 1 97 ? 2.468 6.552 12.442 1.00 97.81 97 PHE A O 1
ATOM 748 N N . GLU A 1 98 ? 3.099 8.518 11.586 1.00 97.06 98 GLU A N 1
ATOM 749 C CA . GLU A 1 98 ? 2.884 9.299 12.822 1.00 97.06 98 GLU A CA 1
ATOM 750 C C . GLU A 1 98 ? 1.452 9.228 13.380 1.00 97.06 98 GLU A C 1
ATOM 752 O O . GLU A 1 98 ? 1.210 9.565 14.535 1.00 97.06 98 GLU A O 1
ATOM 757 N N . LYS A 1 99 ? 0.475 8.832 12.554 1.00 96.12 99 LYS A N 1
ATOM 758 C CA . LYS A 1 99 ? -0.945 8.746 12.934 1.00 96.12 99 LYS A CA 1
ATOM 759 C C . LYS A 1 99 ? -1.380 7.320 13.271 1.00 96.12 99 LYS A C 1
ATOM 761 O O . LYS A 1 99 ? -2.570 7.115 13.526 1.00 96.12 99 LYS A O 1
ATOM 766 N N . CYS A 1 100 ? -0.460 6.363 13.192 1.00 97.62 100 CYS A N 1
ATOM 767 C CA . CYS A 1 100 ? -0.700 4.945 13.409 1.00 97.62 100 CYS A CA 1
ATOM 768 C C . CYS A 1 100 ? 0.074 4.471 14.640 1.00 97.62 100 CYS A C 1
ATOM 770 O O . CYS A 1 100 ? 1.139 4.991 14.957 1.00 97.62 100 CYS A O 1
ATOM 772 N N . ASP A 1 101 ? -0.473 3.474 15.321 1.00 97.62 101 ASP A N 1
ATOM 773 C CA . ASP A 1 101 ? 0.093 2.919 16.550 1.00 97.62 101 ASP A CA 1
ATOM 774 C C . ASP A 1 101 ? 1.123 1.815 16.247 1.00 97.62 101 ASP A C 1
ATOM 776 O O . ASP A 1 101 ? 1.998 1.531 17.063 1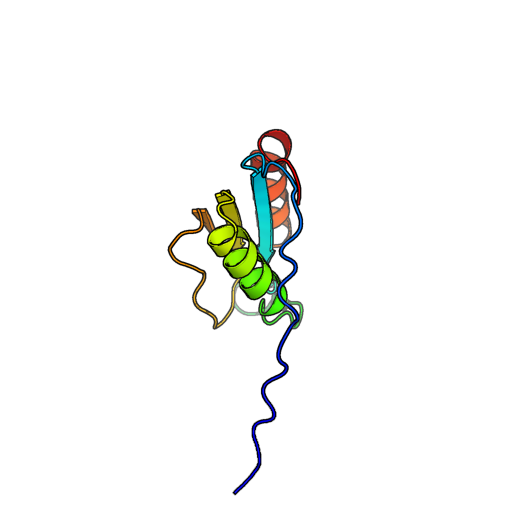.00 97.62 101 ASP A O 1
ATOM 780 N N . CYS A 1 102 ? 1.049 1.202 15.058 1.00 95.25 102 CYS A N 1
ATOM 781 C CA . CYS A 1 102 ? 2.052 0.272 14.542 1.00 95.25 102 CYS A CA 1
ATOM 782 C C . CYS A 1 102 ? 2.095 0.242 13.001 1.00 95.25 102 CYS A C 1
ATOM 784 O O . CYS A 1 102 ? 1.161 0.702 12.331 1.00 95.25 102 CYS A O 1
ATOM 786 N N . LEU A 1 103 ? 3.197 -0.304 12.472 1.00 96.25 103 LEU A N 1
ATOM 787 C CA . LEU A 1 103 ? 3.481 -0.578 11.057 1.00 96.25 103 LEU A CA 1
ATOM 788 C C . LEU A 1 103 ? 3.797 -2.069 10.861 1.00 96.25 103 LEU A C 1
ATOM 790 O O . LEU A 1 103 ? 4.488 -2.619 11.749 1.00 96.25 103 LEU A O 1
#

Radius of gyration: 16.39 Å; chains: 1; bounding box: 27×48×49 Å

Sequence (103 aa):
MLVKSEIRVPSIESRVSSIEMRILITAGGTREYIDPVRFISNASSGRMGYALARAALKAGHKVILVNAPTTRRPPSEAKIIEVETAAQMFEAVKKHFEKCDCL